Protein AF-A0A0M9EAJ2-F1 (afdb_monomer_lite)

Foldseek 3Di:
DDQLDDAPVHDPVPDDDCPVVLVVVVVLVVVVVVVNHDDDDDDDDPPPCPSRSLSVNQRVCLVVLDPDQDADDDDDPDDDDPVVVVLQRVQSRLLSVLCSVQVPSVSNPDRDLVSSLVSCVVSVVVVCNVVD

Sequence (132 aa):
MQNFLKEKIGNPALFTGRKKELNNLLHWVDGIKTETSKSKAIISRRKTGKSAVMQRLFNILFAQNGQVIPFYFEIRETSQWIADFAKKFFITFIRQYLAFKSRNVSYFKFENYHQLIQAAKKENFEYLIDHI

Radius of gyration: 16.08 Å; chains: 1; bounding box: 35×36×43 Å

pLDDT: mean 93.01, std 4.8, range [64.31, 97.5]

Structure (mmCIF, N/CA/C/O backbone):
data_AF-A0A0M9EAJ2-F1
#
_entry.id   AF-A0A0M9EAJ2-F1
#
loop_
_atom_site.group_PDB
_atom_site.id
_atom_site.type_symbol
_atom_site.label_atom_id
_atom_site.label_alt_id
_atom_site.label_comp_id
_atom_site.label_asym_id
_atom_site.label_entity_id
_atom_site.label_seq_id
_atom_site.pdbx_PDB_ins_code
_atom_site.Cartn_x
_atom_site.Cartn_y
_atom_site.Cartn_z
_atom_site.occupancy
_atom_site.B_iso_or_equiv
_atom_site.auth_seq_id
_atom_site.auth_comp_id
_atom_site.auth_asym_id
_atom_site.auth_atom_id
_atom_site.pdbx_PDB_model_num
ATOM 1 N N . MET A 1 1 ? 2.212 -9.981 14.211 1.00 64.31 1 MET A N 1
ATOM 2 C CA . MET A 1 1 ? 1.741 -9.522 12.884 1.00 64.31 1 MET A CA 1
ATOM 3 C C . MET A 1 1 ? 2.919 -8.873 12.184 1.00 64.31 1 MET A C 1
ATOM 5 O O . MET A 1 1 ? 3.584 -8.060 12.815 1.00 64.31 1 MET A O 1
ATOM 9 N N . GLN A 1 2 ? 3.224 -9.278 10.952 1.00 73.19 2 GLN A N 1
ATOM 10 C CA . GLN A 1 2 ? 4.318 -8.688 10.180 1.00 73.19 2 GLN A CA 1
ATOM 11 C C . GLN A 1 2 ? 3.868 -7.336 9.615 1.00 73.19 2 GLN A C 1
ATOM 13 O O . GLN A 1 2 ? 2.781 -7.238 9.050 1.00 73.19 2 GLN A O 1
ATOM 18 N N . ASN A 1 3 ? 4.683 -6.296 9.800 1.00 79.44 3 ASN A N 1
ATOM 19 C CA . ASN A 1 3 ? 4.379 -4.956 9.303 1.00 79.44 3 ASN A CA 1
ATOM 20 C C . ASN A 1 3 ? 5.111 -4.743 7.980 1.00 79.44 3 ASN A C 1
ATOM 22 O O . ASN A 1 3 ? 6.336 -4.636 7.963 1.00 79.44 3 ASN A O 1
ATOM 26 N N . PHE A 1 4 ? 4.357 -4.689 6.887 1.00 88.06 4 PHE A N 1
ATOM 27 C CA . PHE A 1 4 ? 4.882 -4.439 5.545 1.00 88.06 4 PHE A CA 1
ATOM 28 C C . PHE A 1 4 ? 5.010 -2.934 5.301 1.00 88.06 4 PHE A C 1
ATOM 30 O O . PHE A 1 4 ? 6.022 -2.452 4.797 1.00 88.06 4 PHE A O 1
ATOM 37 N N . LEU A 1 5 ? 4.005 -2.182 5.746 1.00 88.94 5 LEU A N 1
ATOM 38 C CA . LEU A 1 5 ? 3.989 -0.730 5.784 1.00 88.94 5 LEU A CA 1
ATOM 39 C C . LEU A 1 5 ? 4.069 -0.252 7.240 1.00 88.94 5 LEU A C 1
ATOM 41 O O . LEU A 1 5 ? 3.373 -0.760 8.124 1.00 88.94 5 LEU A O 1
ATOM 45 N N . LYS A 1 6 ? 4.925 0.744 7.498 1.00 89.38 6 LYS A N 1
ATOM 46 C CA . LYS A 1 6 ? 5.104 1.325 8.836 1.00 89.38 6 LYS A CA 1
ATOM 47 C C . LYS A 1 6 ? 3.842 2.078 9.268 1.00 89.38 6 LYS A C 1
ATOM 49 O O . LYS A 1 6 ? 3.483 3.093 8.673 1.00 89.38 6 LYS A O 1
ATOM 54 N N . GLU A 1 7 ? 3.192 1.597 10.325 1.00 88.75 7 GLU A N 1
ATOM 55 C CA . GLU A 1 7 ? 1.991 2.224 10.881 1.00 88.75 7 GLU A CA 1
ATOM 56 C C . GLU A 1 7 ? 2.333 3.533 11.619 1.00 88.75 7 GLU A C 1
ATOM 58 O O . GLU A 1 7 ? 3.310 3.619 12.366 1.00 88.75 7 GLU A O 1
ATOM 63 N N . LYS A 1 8 ? 1.506 4.573 11.445 1.00 86.88 8 LYS A N 1
ATOM 64 C CA . LYS A 1 8 ? 1.702 5.901 12.063 1.00 86.88 8 LYS A CA 1
ATOM 65 C C . LYS A 1 8 ? 1.457 5.930 13.575 1.00 86.88 8 LYS A C 1
ATOM 67 O O . LYS A 1 8 ? 1.777 6.927 14.210 1.00 86.88 8 LYS A O 1
ATOM 72 N N . ILE A 1 9 ? 0.897 4.867 14.152 1.00 84.25 9 ILE A N 1
ATOM 73 C CA . ILE A 1 9 ? 0.642 4.760 15.601 1.00 84.25 9 ILE A CA 1
ATOM 74 C C . ILE A 1 9 ? 1.895 4.439 16.423 1.00 84.25 9 ILE A C 1
ATOM 76 O O . ILE A 1 9 ? 1.815 4.359 17.644 1.00 84.25 9 ILE A O 1
ATOM 80 N N . GLY A 1 10 ? 3.048 4.245 15.779 1.00 83.56 10 GLY A N 1
ATOM 81 C CA . GLY A 1 10 ? 4.257 3.801 16.463 1.00 83.56 10 GLY A CA 1
ATOM 82 C C . GLY A 1 10 ? 4.210 2.294 16.679 1.00 83.56 10 GLY A C 1
ATOM 83 O O . GLY A 1 10 ? 4.221 1.552 15.701 1.00 83.56 10 GLY A O 1
ATOM 84 N N . ASN A 1 11 ? 4.173 1.840 17.936 1.00 85.88 11 ASN A N 1
ATOM 85 C CA . ASN A 1 11 ? 4.137 0.413 18.261 1.00 85.88 11 ASN A CA 1
ATOM 86 C C . ASN A 1 11 ? 2.768 -0.203 17.890 1.00 85.88 11 ASN A C 1
ATOM 88 O O . ASN A 1 11 ? 1.771 0.117 18.541 1.00 85.88 11 ASN A O 1
ATOM 92 N N . PRO A 1 12 ? 2.694 -1.134 16.918 1.00 83.94 12 PRO A N 1
ATOM 93 C CA . PRO A 1 12 ? 1.425 -1.722 16.480 1.00 83.94 12 PRO A CA 1
ATOM 94 C C . PRO A 1 12 ? 0.712 -2.568 17.540 1.00 83.94 12 PRO A C 1
ATOM 96 O O . PRO A 1 12 ? -0.472 -2.866 17.382 1.00 83.94 12 PRO A O 1
ATOM 99 N N . ALA A 1 13 ? 1.399 -2.958 18.621 1.00 85.19 13 ALA A N 1
ATOM 100 C CA . ALA A 1 13 ? 0.778 -3.613 19.773 1.00 85.19 13 ALA A CA 1
ATOM 101 C C . ALA A 1 13 ? -0.176 -2.678 20.541 1.00 85.19 13 ALA A C 1
ATOM 103 O O . ALA A 1 13 ? -1.075 -3.150 21.230 1.00 85.19 13 ALA A O 1
ATOM 104 N N . LEU A 1 14 ? -0.020 -1.359 20.385 1.00 85.25 14 LEU A N 1
ATOM 105 C CA . LEU A 1 14 ? -0.851 -0.343 21.035 1.00 85.25 14 LEU A CA 1
ATOM 106 C C . LEU A 1 14 ? -2.130 -0.015 20.246 1.00 85.25 14 LEU A C 1
ATOM 108 O O . LEU A 1 14 ? -2.885 0.874 20.637 1.00 85.25 14 LEU A O 1
ATOM 112 N N . PHE A 1 15 ? -2.400 -0.712 19.137 1.00 85.00 15 PHE A N 1
ATOM 113 C CA . PHE A 1 15 ? -3.638 -0.529 18.384 1.00 85.00 15 PHE A CA 1
ATOM 114 C C . PHE A 1 15 ? -4.835 -1.106 19.156 1.00 85.00 15 PHE A C 1
ATOM 116 O O . PHE A 1 15 ? -5.094 -2.312 19.141 1.00 85.00 15 PHE A O 1
ATOM 123 N N . THR A 1 16 ? -5.592 -0.237 19.823 1.00 84.44 16 THR A N 1
ATOM 124 C CA . THR A 1 16 ? -6.758 -0.601 20.641 1.00 84.44 16 THR A CA 1
ATOM 125 C C . THR A 1 16 ? -8.009 0.181 20.219 1.00 84.44 16 THR A C 1
ATOM 127 O O . THR A 1 16 ? -7.959 1.062 19.362 1.00 84.44 16 THR A O 1
ATOM 130 N N . GLY A 1 17 ? -9.181 -0.192 20.750 1.00 85.19 17 GLY A N 1
ATOM 131 C CA . GLY A 1 17 ? -10.427 0.578 20.595 1.00 85.19 17 GLY A CA 1
ATOM 132 C C . GLY A 1 17 ? -11.077 0.601 19.201 1.00 85.19 17 GLY A C 1
ATOM 133 O O . GLY A 1 17 ? -12.135 1.197 19.056 1.00 85.19 17 GLY A O 1
ATOM 134 N N . ARG A 1 18 ? -10.485 -0.043 18.183 1.00 89.25 18 ARG A N 1
ATOM 135 C CA . ARG A 1 18 ? -10.971 -0.037 16.781 1.00 89.25 18 ARG A CA 1
ATOM 136 C C . ARG A 1 18 ? -11.207 -1.426 16.178 1.00 89.25 18 ARG A C 1
ATOM 138 O O . ARG A 1 18 ? -11.231 -1.595 14.959 1.00 89.25 18 ARG A O 1
ATOM 145 N N . LYS A 1 19 ? -11.334 -2.450 17.029 1.00 88.75 19 LYS A N 1
ATOM 146 C CA . LYS A 1 19 ? -11.506 -3.847 16.587 1.00 88.75 19 LYS A CA 1
ATOM 147 C C . LYS A 1 19 ? -12.792 -4.028 15.775 1.00 88.75 19 LYS A C 1
ATOM 149 O O . LYS A 1 19 ? -12.766 -4.694 14.748 1.00 88.75 19 LYS A O 1
ATOM 154 N N . LYS A 1 20 ? -13.893 -3.399 16.200 1.00 92.19 20 LYS A N 1
ATOM 155 C CA . LYS A 1 20 ? -15.190 -3.485 15.513 1.00 92.19 20 LYS A CA 1
ATOM 156 C C . LYS A 1 20 ? -15.121 -2.878 14.111 1.00 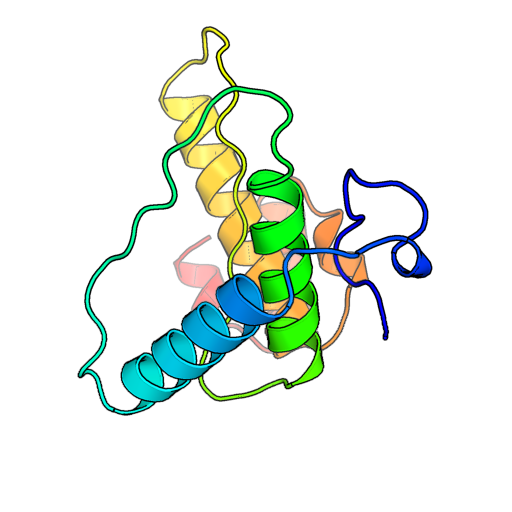92.19 20 LYS A C 1
ATOM 158 O O . LYS A 1 20 ? -15.557 -3.503 13.152 1.00 92.19 20 LYS A O 1
ATOM 163 N N . GLU A 1 21 ? -14.534 -1.692 13.969 1.00 93.12 21 GLU A N 1
ATOM 164 C CA . GLU A 1 21 ? -14.375 -1.037 12.670 1.00 93.12 21 GLU A CA 1
ATOM 165 C C . GLU A 1 21 ? -13.456 -1.827 11.741 1.00 93.12 21 GLU A C 1
ATOM 167 O O . GLU A 1 21 ? -13.774 -1.970 10.562 1.00 93.12 21 GLU A O 1
ATOM 172 N N . LEU A 1 22 ? -12.355 -2.373 12.265 1.00 93.88 22 LEU A N 1
ATOM 173 C CA . LEU A 1 22 ? -11.457 -3.219 11.486 1.00 93.88 22 LEU A CA 1
ATOM 174 C C . LEU A 1 22 ? -12.160 -4.501 11.015 1.00 93.88 22 LEU A C 1
ATOM 176 O O . LEU A 1 22 ? -12.065 -4.835 9.839 1.00 93.88 22 LEU A O 1
ATOM 180 N N . ASN A 1 23 ? -12.931 -5.165 11.880 1.00 94.69 23 ASN A N 1
ATOM 181 C CA . ASN A 1 23 ? -13.722 -6.341 11.501 1.00 94.69 23 ASN A CA 1
ATOM 182 C C . ASN A 1 23 ? -14.761 -6.004 10.419 1.00 94.69 23 ASN A C 1
ATOM 184 O O . ASN A 1 23 ? -14.895 -6.737 9.444 1.00 94.69 23 ASN A O 1
ATOM 188 N N . ASN A 1 24 ? -15.430 -4.852 10.525 1.00 95.38 24 ASN A N 1
ATOM 189 C CA . ASN A 1 24 ? -16.360 -4.379 9.495 1.00 95.38 24 ASN A CA 1
ATOM 190 C C . ASN A 1 24 ? -15.667 -4.072 8.156 1.00 95.38 24 ASN A C 1
ATOM 192 O O . ASN A 1 24 ? -16.316 -4.086 7.109 1.00 95.38 24 ASN A O 1
ATOM 196 N N . LEU A 1 25 ? -14.381 -3.709 8.169 1.00 96.31 25 LEU A N 1
ATOM 197 C CA . LEU A 1 25 ? -13.586 -3.543 6.951 1.00 96.31 25 LEU A CA 1
ATOM 198 C C . LEU A 1 25 ? -13.153 -4.891 6.379 1.00 96.31 25 LEU A C 1
ATOM 200 O O . LEU A 1 25 ? -13.196 -5.050 5.169 1.00 96.31 25 LEU A O 1
ATOM 204 N N . LEU A 1 26 ? -12.798 -5.864 7.217 1.00 95.81 26 LEU A N 1
ATOM 205 C CA . LEU A 1 26 ? -12.467 -7.216 6.761 1.00 95.81 26 LEU A CA 1
ATOM 206 C C . LEU A 1 26 ? -13.677 -7.905 6.118 1.00 95.81 26 LEU A C 1
ATOM 208 O O . LEU A 1 26 ? -13.556 -8.410 5.011 1.00 95.81 26 LEU A O 1
ATOM 212 N N . HIS A 1 27 ? -14.863 -7.794 6.721 1.00 95.88 27 HIS A N 1
ATOM 213 C CA . HIS A 1 27 ? -16.102 -8.270 6.097 1.00 95.88 27 HIS A CA 1
ATOM 214 C C . HIS A 1 27 ? -16.383 -7.563 4.760 1.00 95.88 27 HIS A C 1
ATOM 216 O O . HIS A 1 27 ? -16.841 -8.169 3.796 1.00 95.88 27 HIS A O 1
ATOM 222 N N . TRP A 1 28 ? -16.109 -6.257 4.676 1.00 96.75 28 TRP A N 1
ATOM 223 C CA . TRP A 1 28 ? -16.199 -5.533 3.406 1.00 96.75 28 TRP A CA 1
ATOM 224 C C . TRP A 1 28 ? -15.201 -6.074 2.373 1.00 96.75 28 TRP A C 1
ATOM 226 O O . TRP A 1 28 ? -15.568 -6.230 1.214 1.00 96.75 28 TRP A O 1
ATOM 236 N N . VAL A 1 29 ? -13.980 -6.431 2.768 1.00 96.56 29 VAL A N 1
ATOM 237 C CA . VAL A 1 29 ? -13.013 -7.072 1.866 1.00 96.56 29 VAL A CA 1
ATOM 238 C C . VAL A 1 29 ? -13.509 -8.430 1.368 1.00 96.56 29 VAL A C 1
ATOM 240 O O . VAL A 1 29 ? -13.299 -8.753 0.202 1.00 96.56 29 VAL A O 1
ATOM 243 N N . ASP A 1 30 ? -14.198 -9.212 2.197 1.00 95.38 30 ASP A N 1
ATOM 244 C CA . ASP A 1 30 ? -14.753 -10.497 1.759 1.00 95.38 30 ASP A CA 1
ATOM 245 C C . ASP A 1 30 ? -15.786 -10.327 0.640 1.00 95.38 30 ASP A C 1
ATOM 247 O O . ASP A 1 30 ? -15.744 -11.067 -0.340 1.00 95.38 30 ASP A O 1
ATOM 251 N N . GLY A 1 31 ? -16.620 -9.286 0.706 1.00 96.31 31 GLY A N 1
ATOM 252 C CA . GLY A 1 31 ? -17.541 -8.945 -0.382 1.00 96.31 31 GLY A CA 1
ATOM 253 C C . GLY A 1 31 ? -16.862 -8.417 -1.656 1.00 96.31 31 GLY A C 1
ATOM 254 O O . GLY A 1 31 ? -17.482 -8.430 -2.715 1.00 96.31 31 GLY A O 1
ATOM 255 N N . ILE A 1 32 ? -15.595 -7.972 -1.605 1.00 95.75 32 ILE A N 1
ATOM 256 C CA . ILE A 1 32 ? -14.846 -7.582 -2.821 1.00 95.75 32 ILE A CA 1
ATOM 257 C C . ILE A 1 32 ? -14.570 -8.817 -3.679 1.00 95.75 32 ILE A C 1
ATOM 259 O O . ILE A 1 32 ? -14.665 -8.745 -4.898 1.00 95.75 32 ILE A O 1
ATOM 263 N N . LYS A 1 33 ? -14.278 -9.960 -3.048 1.00 92.81 33 LYS A N 1
ATOM 264 C CA . LYS A 1 33 ? -13.987 -11.227 -3.742 1.00 92.81 33 LYS A CA 1
ATOM 265 C C . LYS A 1 33 ? -15.178 -11.726 -4.564 1.00 92.81 33 LYS A C 1
ATOM 267 O O . LYS A 1 33 ? -14.986 -12.412 -5.557 1.00 92.81 33 LYS A O 1
ATOM 272 N N . THR A 1 34 ? -16.392 -11.394 -4.130 1.00 95.38 34 THR A N 1
ATOM 273 C CA . THR A 1 34 ? -17.652 -11.752 -4.794 1.00 95.38 34 THR A CA 1
ATOM 274 C C . THR A 1 34 ? -18.270 -10.585 -5.561 1.00 95.38 34 THR A C 1
ATOM 276 O O . THR A 1 34 ? -19.430 -10.670 -5.946 1.00 95.38 34 THR A O 1
ATOM 279 N N . GLU A 1 35 ? -17.533 -9.483 -5.740 1.00 94.69 35 GLU A N 1
ATOM 280 C CA . GLU A 1 35 ? -17.987 -8.288 -6.472 1.00 94.69 35 GLU A CA 1
ATOM 281 C C . GLU A 1 35 ? -19.263 -7.634 -5.895 1.00 94.69 35 GLU A C 1
ATOM 283 O O . GLU A 1 35 ? -19.944 -6.850 -6.550 1.00 94.69 35 GLU A O 1
ATOM 288 N N . THR A 1 36 ? -19.583 -7.909 -4.626 1.00 96.38 36 THR A N 1
ATOM 289 C CA . THR A 1 36 ? -20.774 -7.374 -3.936 1.00 96.38 36 THR A CA 1
ATOM 290 C C . THR A 1 36 ? -20.482 -6.100 -3.144 1.00 96.38 36 THR A C 1
ATOM 292 O O . THR A 1 36 ? -21.382 -5.304 -2.853 1.00 96.38 36 THR A O 1
ATOM 295 N N . SER A 1 37 ? -19.218 -5.880 -2.784 1.00 96.00 37 SER A N 1
ATOM 296 C CA . SER A 1 37 ? -18.797 -4.722 -2.000 1.00 96.00 37 SER A CA 1
ATOM 297 C C . SER A 1 37 ? -18.738 -3.437 -2.819 1.00 96.00 37 SER A C 1
ATOM 299 O O . SER A 1 37 ? -18.101 -3.363 -3.863 1.00 96.00 37 SER A O 1
ATOM 301 N N . LYS A 1 38 ? -19.331 -2.372 -2.272 1.00 94.75 38 LYS A N 1
ATOM 302 C CA . LYS A 1 38 ? -19.297 -1.015 -2.841 1.00 94.75 38 LYS A CA 1
ATOM 303 C C . LYS A 1 38 ? -18.168 -0.173 -2.247 1.00 94.75 38 LYS A C 1
ATOM 305 O O . LYS A 1 38 ? -17.596 -0.518 -1.211 1.00 94.75 38 LYS A O 1
ATOM 310 N N . SER A 1 39 ? -17.879 0.968 -2.871 1.00 94.44 39 SER A N 1
ATOM 311 C CA . SER A 1 39 ? -16.940 1.966 -2.350 1.00 94.44 39 SER A CA 1
ATOM 312 C C . SER A 1 39 ? -17.320 2.414 -0.935 1.00 94.44 39 SER A C 1
ATOM 314 O O . SER A 1 39 ? -18.494 2.617 -0.625 1.00 94.44 39 SER A O 1
ATOM 316 N N . LYS A 1 40 ? -16.317 2.587 -0.068 1.00 94.75 40 LYS A N 1
ATOM 317 C CA . LYS A 1 40 ? -16.504 2.938 1.345 1.00 94.75 40 LYS A CA 1
ATOM 318 C C . LYS A 1 40 ? -15.594 4.097 1.736 1.00 94.75 40 LYS A C 1
ATOM 320 O O . LYS A 1 40 ? -14.423 4.118 1.368 1.00 94.75 40 LYS A O 1
ATOM 325 N N . ALA A 1 41 ? -16.123 5.030 2.523 1.00 94.00 41 ALA A N 1
ATOM 326 C CA . ALA A 1 41 ? -15.376 6.160 3.065 1.00 94.00 41 ALA A CA 1
ATOM 327 C C . ALA A 1 41 ? -15.393 6.138 4.600 1.00 94.00 41 ALA A C 1
ATOM 329 O O . ALA A 1 41 ? -16.401 5.793 5.216 1.00 94.00 41 ALA A O 1
ATOM 330 N N . ILE A 1 42 ? -14.277 6.525 5.227 1.00 92.50 42 ILE A N 1
ATOM 331 C CA . ILE A 1 42 ? -14.173 6.711 6.681 1.00 92.50 42 ILE A CA 1
ATOM 332 C C . ILE A 1 42 ? -13.929 8.191 6.960 1.00 92.50 42 ILE A C 1
ATOM 334 O O . ILE A 1 42 ? -12.823 8.699 6.771 1.00 92.50 42 ILE A O 1
ATOM 338 N N . ILE A 1 43 ? -14.954 8.873 7.465 1.00 92.62 43 ILE A N 1
ATOM 339 C CA . ILE A 1 43 ? -14.917 10.309 7.752 1.00 92.62 43 ILE A CA 1
ATOM 340 C C . ILE A 1 43 ? -14.934 10.509 9.269 1.00 92.62 43 ILE A C 1
ATOM 342 O O . ILE A 1 43 ? -15.704 9.882 9.989 1.00 92.62 43 ILE A O 1
ATOM 346 N N . SER A 1 44 ? -14.031 11.340 9.790 1.00 90.50 44 SER A N 1
ATOM 347 C CA . SER A 1 44 ? -14.011 11.737 11.209 1.00 90.50 44 SER A CA 1
ATOM 348 C C . SER A 1 44 ? -13.077 12.934 11.427 1.00 90.50 44 SER A C 1
ATOM 350 O O . SER A 1 44 ? -12.338 13.319 10.519 1.00 90.50 44 SER A O 1
ATOM 352 N N . ARG A 1 45 ? -13.018 13.483 12.647 1.00 91.94 45 ARG A N 1
ATOM 353 C CA . ARG A 1 45 ? -12.089 14.576 13.013 1.00 91.94 45 ARG A CA 1
ATOM 354 C C . ARG A 1 45 ? -10.615 14.175 12.904 1.00 91.94 45 ARG A C 1
ATOM 356 O O . ARG A 1 45 ? -10.289 12.994 12.969 1.00 91.94 45 ARG A O 1
ATOM 363 N N . ARG A 1 46 ? -9.698 15.129 12.722 1.00 86.94 46 ARG A N 1
ATOM 364 C CA . ARG A 1 46 ? -8.250 14.839 12.674 1.00 86.94 46 ARG A CA 1
ATOM 365 C C . ARG A 1 46 ? -7.787 14.084 13.931 1.00 86.94 46 ARG A C 1
ATOM 367 O O . ARG A 1 46 ? -8.389 14.208 14.990 1.00 86.94 46 ARG A O 1
ATOM 374 N N . LYS A 1 47 ? -6.712 13.299 13.790 1.00 86.25 47 LYS A N 1
ATOM 375 C CA . LYS A 1 47 ? -6.062 12.539 14.880 1.00 86.25 47 LYS A CA 1
ATOM 376 C C . LYS A 1 47 ? -6.926 11.454 15.558 1.00 86.25 47 LYS A C 1
ATOM 378 O O . LYS A 1 47 ? -6.578 10.974 16.623 1.00 86.25 47 LYS A O 1
ATOM 383 N N . THR A 1 48 ? -7.990 10.976 14.908 1.00 88.31 48 THR A N 1
ATOM 384 C CA . THR A 1 48 ? -8.839 9.864 15.402 1.00 88.31 48 THR A CA 1
ATOM 385 C C . THR A 1 48 ? -8.359 8.457 15.004 1.00 88.31 48 THR A C 1
ATOM 387 O O . THR A 1 48 ? -9.085 7.479 15.190 1.00 88.31 48 THR A O 1
ATOM 390 N N . GLY A 1 49 ? -7.175 8.337 14.394 1.00 88.00 49 GLY A N 1
ATOM 391 C CA . GLY A 1 49 ? -6.578 7.044 14.030 1.00 88.00 49 GLY A CA 1
ATOM 392 C C . GLY A 1 49 ? -7.087 6.401 12.733 1.00 88.00 49 GLY A C 1
ATOM 393 O O . GLY A 1 49 ? -6.689 5.285 12.425 1.00 88.00 49 GLY A O 1
ATOM 394 N N . LYS A 1 50 ? -7.911 7.077 11.923 1.00 92.00 50 LYS A N 1
ATOM 395 C CA . LYS A 1 50 ? -8.408 6.521 10.642 1.00 92.00 50 LYS A CA 1
ATOM 396 C C . LYS A 1 50 ? -7.299 6.114 9.662 1.00 92.00 50 LYS A C 1
ATOM 398 O O . LYS A 1 50 ? -7.379 5.036 9.087 1.00 92.00 50 LYS A O 1
ATOM 403 N N . SER A 1 51 ? -6.231 6.904 9.526 1.00 92.19 51 SER A N 1
ATOM 404 C CA . SER A 1 51 ? -5.078 6.501 8.704 1.00 92.19 51 SER A CA 1
ATOM 405 C C . SER A 1 51 ? -4.416 5.232 9.244 1.00 92.19 51 SER A C 1
ATOM 407 O O . SER A 1 51 ? -4.054 4.361 8.466 1.00 92.19 51 SER A O 1
ATOM 409 N N . ALA A 1 52 ? -4.321 5.087 10.568 1.00 91.81 52 ALA A N 1
ATOM 410 C CA . ALA A 1 52 ? -3.748 3.898 11.190 1.00 91.81 52 ALA A CA 1
ATOM 411 C C . ALA A 1 52 ? -4.599 2.646 10.948 1.00 91.81 52 ALA A C 1
ATOM 413 O O . ALA A 1 52 ? -4.053 1.594 10.646 1.00 91.81 52 ALA A O 1
ATOM 414 N N . VAL A 1 53 ? -5.931 2.772 11.004 1.00 93.88 53 VAL A N 1
ATOM 415 C CA . VAL A 1 53 ? -6.859 1.682 10.653 1.00 93.88 53 VAL A CA 1
ATOM 416 C C . VAL A 1 53 ? -6.629 1.221 9.208 1.00 93.88 53 VAL A C 1
ATOM 418 O O . VAL A 1 53 ? -6.546 0.022 8.962 1.00 93.88 53 VAL A O 1
ATOM 421 N N . MET A 1 54 ? -6.467 2.150 8.258 1.00 94.44 54 MET A N 1
ATOM 422 C CA . MET A 1 54 ? -6.212 1.808 6.850 1.00 94.44 54 MET A CA 1
ATOM 423 C C . MET A 1 54 ? -4.840 1.158 6.636 1.00 94.44 54 MET A C 1
ATOM 425 O O . MET A 1 54 ? -4.727 0.199 5.879 1.00 94.44 54 MET A O 1
ATOM 429 N N . GLN A 1 55 ? -3.804 1.635 7.330 1.00 94.38 55 GLN A N 1
ATOM 430 C CA . GLN A 1 55 ? -2.467 1.028 7.293 1.00 94.38 55 GLN A CA 1
ATOM 431 C C . GLN A 1 55 ? -2.471 -0.382 7.898 1.00 94.38 55 GLN A C 1
ATOM 433 O O . GLN A 1 55 ? -1.858 -1.297 7.351 1.00 94.38 55 GLN A O 1
ATOM 438 N N . ARG A 1 56 ? -3.221 -0.577 8.987 1.00 94.06 56 ARG A N 1
ATOM 439 C CA . ARG A 1 56 ? -3.422 -1.885 9.612 1.00 94.06 56 ARG A CA 1
ATOM 440 C C . ARG A 1 56 ? -4.146 -2.846 8.676 1.00 94.06 56 ARG A C 1
ATOM 442 O O . ARG A 1 56 ? -3.724 -3.990 8.540 1.00 94.06 56 ARG A O 1
ATOM 449 N N . LEU A 1 57 ? -5.209 -2.380 8.019 1.00 95.38 57 LEU A N 1
ATOM 450 C CA . LEU A 1 57 ? -5.928 -3.160 7.014 1.00 95.38 57 LEU A CA 1
ATOM 451 C C . LEU A 1 57 ? -4.986 -3.573 5.877 1.00 95.38 57 LEU A C 1
ATOM 453 O O . LEU A 1 57 ? -4.924 -4.754 5.557 1.00 95.38 57 LEU A O 1
ATOM 457 N N . PHE A 1 58 ? -4.191 -2.640 5.341 1.00 96.12 58 PHE A N 1
ATOM 458 C CA . PHE A 1 58 ? -3.171 -2.943 4.332 1.00 96.12 58 PHE A CA 1
ATOM 459 C C . PHE A 1 58 ? -2.223 -4.056 4.799 1.00 96.12 58 PHE A C 1
ATOM 461 O O . PHE A 1 58 ? -2.050 -5.039 4.086 1.00 96.12 58 PHE A O 1
ATOM 468 N N . ASN A 1 59 ? -1.659 -3.946 6.008 1.00 95.12 59 ASN A N 1
ATOM 469 C CA . ASN A 1 59 ? -0.737 -4.947 6.554 1.00 95.12 59 ASN A CA 1
ATOM 470 C C . ASN A 1 59 ? -1.386 -6.331 6.691 1.00 95.12 59 ASN A C 1
ATOM 472 O O . ASN A 1 59 ? -0.755 -7.334 6.361 1.00 95.12 59 ASN A O 1
ATOM 476 N N . ILE A 1 60 ? -2.645 -6.393 7.138 1.00 95.19 60 ILE A N 1
ATOM 477 C CA . ILE A 1 60 ? -3.394 -7.651 7.248 1.00 95.19 60 ILE A CA 1
ATOM 478 C C . ILE A 1 60 ? -3.596 -8.279 5.870 1.00 95.19 60 ILE A C 1
ATOM 480 O O . ILE A 1 60 ? -3.265 -9.447 5.686 1.00 95.19 60 ILE A O 1
ATOM 484 N N . LEU A 1 61 ? -4.090 -7.513 4.896 1.00 96.06 61 LEU A N 1
ATOM 485 C CA . LEU A 1 61 ? -4.356 -8.023 3.549 1.00 96.06 61 LEU A CA 1
ATOM 486 C C . LEU A 1 61 ? -3.072 -8.447 2.833 1.00 96.06 61 LEU A C 1
ATOM 488 O O . LEU A 1 61 ? -3.027 -9.490 2.181 1.00 96.06 61 LEU A O 1
ATOM 492 N N . PHE A 1 62 ? -1.997 -7.678 3.012 1.00 96.38 62 PHE A N 1
ATOM 493 C CA . PHE A 1 62 ? -0.697 -7.998 2.438 1.00 96.38 62 PHE A CA 1
ATOM 494 C C . PHE A 1 62 ? -0.146 -9.302 3.032 1.00 96.38 62 PHE A C 1
ATOM 496 O O . PHE A 1 62 ? 0.391 -10.141 2.303 1.00 96.38 62 PHE A O 1
ATOM 503 N N . ALA A 1 63 ? -0.319 -9.511 4.342 1.00 95.44 63 ALA A N 1
ATOM 504 C CA . ALA A 1 63 ? 0.051 -10.753 5.016 1.00 95.44 63 ALA A CA 1
ATOM 505 C C . ALA A 1 63 ? -0.782 -11.949 4.532 1.00 95.44 63 ALA A C 1
ATOM 507 O O . ALA A 1 63 ? -0.220 -13.011 4.287 1.00 95.44 63 ALA A O 1
ATOM 508 N N . GLN A 1 64 ? -2.098 -11.766 4.380 1.00 94.50 64 GLN A N 1
ATOM 509 C CA . GLN A 1 64 ? -3.035 -12.818 3.974 1.00 94.50 64 GLN A CA 1
ATOM 510 C C . GLN A 1 64 ? -2.783 -13.340 2.558 1.00 94.50 64 GLN A C 1
ATOM 512 O O . GLN A 1 64 ? -3.135 -14.481 2.281 1.00 94.50 64 GLN A O 1
ATOM 517 N N . ASN A 1 65 ? -2.190 -12.525 1.675 1.00 93.38 65 A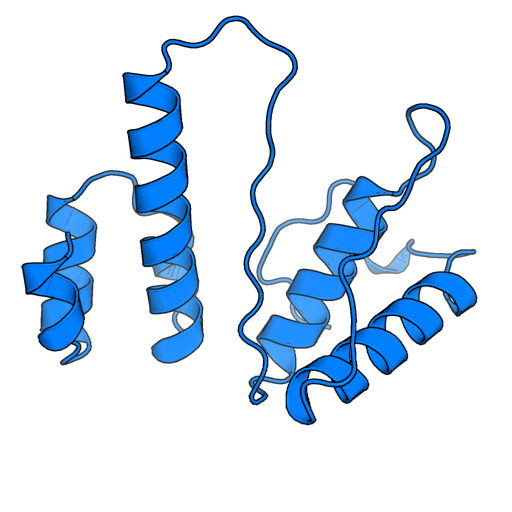SN A N 1
ATOM 518 C CA . ASN A 1 65 ? -1.875 -12.911 0.295 1.00 93.38 65 ASN A CA 1
ATOM 519 C C . ASN A 1 65 ? -3.088 -13.499 -0.460 1.00 93.38 65 ASN A C 1
ATOM 521 O O . ASN A 1 65 ? -2.976 -14.491 -1.177 1.00 93.38 65 ASN A O 1
ATOM 525 N N . GLY A 1 66 ? -4.269 -12.920 -0.232 1.00 92.75 66 GLY A N 1
ATOM 526 C CA . GLY A 1 66 ? -5.517 -13.387 -0.830 1.00 92.75 66 GLY A CA 1
ATOM 527 C C . GLY A 1 66 ? -5.755 -12.843 -2.240 1.00 92.75 66 GLY A C 1
ATOM 528 O O . GLY A 1 66 ? -4.892 -12.221 -2.855 1.00 92.75 66 GLY A O 1
ATOM 529 N N . GLN A 1 67 ? -6.983 -13.028 -2.727 1.00 93.62 67 GLN A N 1
ATOM 530 C CA . GLN A 1 67 ? -7.433 -12.509 -4.027 1.00 93.62 67 GLN A CA 1
ATOM 531 C C . GLN A 1 67 ? -7.467 -10.972 -4.086 1.00 93.62 67 GLN A C 1
ATOM 533 O O . GLN A 1 67 ? -7.322 -10.388 -5.156 1.00 93.62 67 GLN A O 1
ATOM 538 N N . VAL A 1 68 ? -7.638 -10.309 -2.939 1.00 95.25 68 VAL A N 1
ATOM 539 C CA . VAL A 1 68 ? -7.687 -8.845 -2.859 1.00 95.25 68 VAL A CA 1
ATOM 540 C C . VAL A 1 68 ? -6.278 -8.296 -2.668 1.00 95.25 68 VAL A C 1
ATOM 542 O O . VAL A 1 68 ? -5.651 -8.517 -1.631 1.00 95.25 68 VAL A O 1
ATOM 545 N N . ILE A 1 69 ? -5.802 -7.548 -3.663 1.00 95.56 69 ILE A N 1
ATOM 546 C CA . ILE A 1 69 ? -4.490 -6.899 -3.643 1.00 95.56 69 ILE A CA 1
ATOM 547 C C . ILE A 1 69 ? -4.620 -5.546 -2.931 1.00 95.56 69 ILE A C 1
ATOM 549 O O . ILE A 1 69 ? -5.340 -4.670 -3.418 1.00 95.56 69 ILE A O 1
ATOM 553 N N . PRO A 1 70 ? -3.947 -5.332 -1.788 1.00 96.38 70 PRO A N 1
ATOM 554 C CA . PRO A 1 70 ? -4.023 -4.061 -1.092 1.00 96.38 70 PRO A CA 1
ATOM 555 C C . PRO A 1 70 ? -3.151 -3.003 -1.779 1.00 96.38 70 PRO A C 1
ATOM 557 O O . PRO A 1 70 ? -1.993 -3.247 -2.113 1.00 96.38 70 PRO A O 1
ATOM 560 N N . PHE A 1 71 ? -3.692 -1.794 -1.908 1.00 96.81 71 PHE A N 1
ATOM 561 C CA . PHE A 1 71 ? -2.974 -0.612 -2.374 1.00 96.81 71 PHE A CA 1
ATOM 562 C C . PHE A 1 71 ? -3.205 0.542 -1.397 1.00 96.81 71 PHE A C 1
ATOM 564 O O . PHE A 1 71 ? -4.344 0.865 -1.058 1.00 96.81 71 PHE A O 1
ATOM 571 N N . TYR A 1 72 ? -2.121 1.153 -0.919 1.00 96.88 72 TYR A N 1
ATOM 572 C CA . TYR A 1 72 ? -2.170 2.286 0.001 1.00 96.88 72 TYR A CA 1
ATOM 573 C C . TYR A 1 72 ? -1.458 3.497 -0.597 1.00 96.88 72 TYR A C 1
ATOM 575 O O . TYR A 1 72 ? -0.252 3.468 -0.846 1.00 96.88 72 TYR A O 1
ATOM 583 N N . PHE A 1 73 ? -2.184 4.601 -0.747 1.00 96.19 73 PHE A N 1
ATOM 584 C CA . PHE A 1 73 ? -1.633 5.871 -1.201 1.00 96.19 73 PHE A CA 1
ATOM 585 C C . PHE A 1 73 ? -2.088 7.007 -0.288 1.00 96.19 73 PHE A C 1
ATOM 587 O O . PHE A 1 73 ? -3.258 7.094 0.081 1.00 96.19 73 PHE A O 1
ATOM 594 N N . GLU A 1 74 ? -1.157 7.881 0.089 1.00 93.88 74 GLU A N 1
ATOM 595 C CA . GLU A 1 74 ? -1.446 9.043 0.925 1.00 93.88 74 GLU A CA 1
ATOM 596 C C . GLU A 1 74 ? -1.400 10.319 0.086 1.00 93.88 74 GLU A C 1
ATOM 598 O O . GLU A 1 74 ? -0.337 10.728 -0.387 1.00 93.88 74 GLU A O 1
ATOM 603 N N . ILE A 1 75 ? -2.555 10.966 -0.044 1.00 93.50 75 ILE A N 1
ATOM 604 C CA . ILE A 1 75 ? -2.679 12.293 -0.644 1.00 93.50 75 ILE A CA 1
ATOM 605 C C . ILE A 1 75 ? -2.405 13.325 0.451 1.00 93.50 75 ILE A C 1
ATOM 607 O O . ILE A 1 75 ? -3.080 13.340 1.481 1.00 93.50 75 ILE A O 1
ATOM 611 N N . ARG A 1 76 ? -1.382 14.160 0.251 1.00 89.88 76 ARG A N 1
ATOM 612 C CA . ARG A 1 76 ? -1.012 15.226 1.191 1.00 89.88 76 ARG A CA 1
ATOM 613 C C . ARG A 1 76 ? -1.814 16.492 0.903 1.00 89.88 76 ARG A C 1
ATOM 615 O O . ARG A 1 76 ? -2.123 16.785 -0.246 1.00 89.88 76 ARG A O 1
ATOM 622 N N . GLU A 1 77 ? -2.097 17.261 1.948 1.00 87.69 77 GLU A N 1
ATOM 623 C CA . GLU A 1 77 ? -2.749 18.575 1.861 1.00 87.69 77 GLU A CA 1
ATOM 624 C C . GLU A 1 77 ? -1.719 19.666 1.518 1.00 87.69 77 GLU A C 1
ATOM 626 O O . GLU A 1 77 ? -1.480 20.588 2.293 1.00 87.69 77 GLU A O 1
ATOM 631 N N . THR A 1 78 ? -1.037 19.517 0.385 1.00 92.56 78 THR A N 1
ATOM 632 C CA . THR A 1 78 ? -0.006 20.452 -0.087 1.00 92.56 78 THR A CA 1
ATOM 633 C C . THR A 1 78 ? -0.194 20.722 -1.570 1.00 92.56 78 THR A C 1
ATOM 635 O O . THR A 1 78 ? -0.583 19.813 -2.306 1.00 92.56 78 THR A O 1
ATOM 638 N N . SER A 1 79 ? 0.137 21.932 -2.023 1.00 92.25 79 SER A N 1
ATOM 639 C CA . SER A 1 79 ? 0.193 22.244 -3.453 1.00 92.25 79 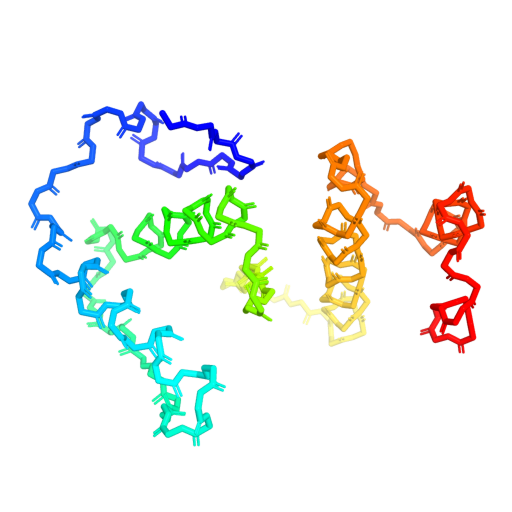SER A CA 1
ATOM 640 C C . SER A 1 79 ? 1.133 21.272 -4.165 1.00 92.25 79 SER A C 1
ATOM 642 O O . SER A 1 79 ? 2.255 21.039 -3.716 1.00 92.25 79 SER A O 1
ATOM 644 N N . GLN A 1 80 ? 0.660 20.677 -5.255 1.00 93.62 80 GLN A N 1
ATOM 645 C CA . GLN A 1 80 ? 1.406 19.697 -6.039 1.00 93.62 80 GLN A CA 1
ATOM 646 C C . GLN A 1 80 ? 0.979 19.789 -7.502 1.00 93.62 80 GLN A C 1
ATOM 648 O O . GLN A 1 80 ? -0.205 19.964 -7.795 1.00 93.62 80 GLN A O 1
ATOM 653 N N . TRP A 1 81 ? 1.939 19.664 -8.416 1.00 96.06 81 TRP A N 1
ATOM 654 C CA . TRP A 1 81 ? 1.656 19.597 -9.844 1.00 96.06 81 TRP A CA 1
ATOM 655 C C . TRP A 1 81 ? 0.980 18.270 -10.184 1.00 96.06 81 TRP A C 1
ATOM 657 O O . TRP A 1 81 ? 1.377 17.210 -9.693 1.00 96.06 81 TRP A O 1
ATOM 667 N N . ILE A 1 82 ? -0.037 18.318 -11.048 1.00 94.56 82 ILE A N 1
ATOM 668 C CA . ILE A 1 82 ? -0.814 17.129 -11.422 1.00 94.56 82 ILE A CA 1
ATOM 669 C C . ILE A 1 82 ? 0.059 16.046 -12.071 1.00 94.56 82 ILE A C 1
ATOM 671 O O . ILE A 1 82 ? -0.137 14.863 -11.802 1.00 94.56 82 ILE A O 1
ATOM 675 N N . AL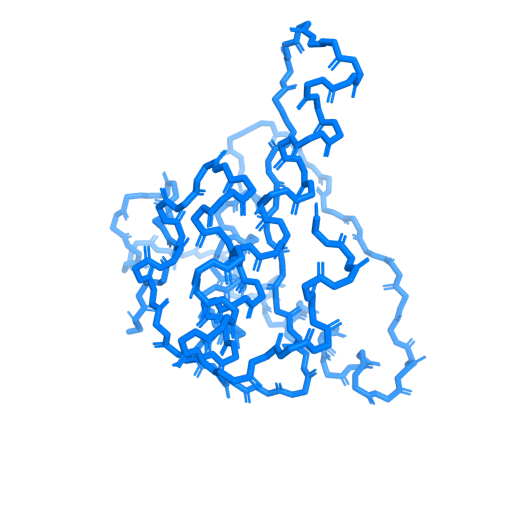A A 1 83 ? 1.065 16.446 -12.854 1.00 96.38 83 ALA A N 1
ATOM 676 C CA . ALA A 1 83 ? 2.012 15.529 -13.484 1.00 96.38 83 ALA A CA 1
ATOM 677 C C . ALA A 1 83 ? 2.856 14.773 -12.443 1.00 96.38 83 ALA A C 1
ATOM 679 O O . ALA A 1 83 ? 2.965 13.547 -12.503 1.00 96.38 83 ALA A O 1
ATOM 680 N N . ASP A 1 84 ? 3.382 15.480 -11.438 1.00 95.00 84 ASP A N 1
ATOM 681 C CA . ASP A 1 84 ? 4.153 14.869 -10.350 1.00 95.00 84 ASP A CA 1
ATOM 682 C C . ASP A 1 84 ? 3.285 13.948 -9.493 1.00 95.00 84 ASP A C 1
ATOM 684 O O . ASP A 1 84 ? 3.714 12.859 -9.101 1.00 95.00 84 ASP A O 1
ATOM 688 N N . PHE A 1 85 ? 2.042 14.360 -9.228 1.00 95.44 85 PHE A N 1
ATOM 689 C CA . PHE A 1 85 ? 1.066 13.536 -8.527 1.00 95.44 85 PHE A CA 1
ATOM 690 C C . PHE A 1 85 ? 0.786 12.236 -9.287 1.00 95.44 85 PHE A C 1
ATOM 692 O O . PHE A 1 85 ? 0.891 11.161 -8.695 1.00 95.44 85 PHE A O 1
ATOM 699 N N . ALA A 1 86 ? 0.476 12.322 -10.584 1.00 95.81 86 ALA A N 1
ATOM 700 C CA . ALA A 1 86 ? 0.174 11.167 -11.425 1.00 95.81 86 ALA A CA 1
ATOM 701 C C . ALA A 1 86 ? 1.360 10.197 -11.485 1.00 95.81 86 ALA A C 1
ATOM 703 O O . ALA A 1 86 ? 1.199 9.006 -11.211 1.00 95.81 86 ALA A O 1
ATOM 704 N N . LYS A 1 87 ? 2.571 10.720 -11.719 1.00 96.00 87 LYS A N 1
ATOM 705 C CA . LYS A 1 87 ? 3.816 9.942 -11.693 1.00 96.00 87 LYS A CA 1
ATOM 706 C C . LYS A 1 87 ? 4.007 9.232 -10.354 1.00 96.00 87 LYS A C 1
ATOM 708 O O . LYS A 1 87 ? 4.257 8.030 -10.311 1.00 96.00 87 LYS A O 1
ATOM 713 N N . LYS A 1 88 ? 3.860 9.952 -9.239 1.00 96.31 88 LYS A N 1
ATOM 714 C CA . LYS A 1 88 ? 4.036 9.388 -7.894 1.00 96.31 88 LYS A CA 1
ATOM 715 C C . LYS A 1 88 ? 2.986 8.330 -7.566 1.00 96.31 88 LYS A C 1
ATOM 717 O O . LYS A 1 88 ? 3.324 7.314 -6.953 1.00 96.31 88 LYS A O 1
ATOM 722 N N . PHE A 1 89 ? 1.733 8.568 -7.942 1.00 96.81 89 PHE A N 1
ATOM 723 C CA . PHE A 1 89 ? 0.636 7.621 -7.777 1.00 96.81 89 PHE A CA 1
ATOM 724 C C . PHE A 1 89 ? 0.929 6.325 -8.530 1.00 96.81 89 PHE A C 1
ATOM 726 O O . PHE A 1 89 ? 0.947 5.258 -7.916 1.00 96.81 89 PHE A O 1
ATOM 733 N N . PHE A 1 90 ? 1.259 6.436 -9.817 1.00 97.12 90 PHE A N 1
ATOM 734 C CA . PHE A 1 90 ? 1.544 5.298 -10.683 1.00 97.12 90 PHE A CA 1
ATOM 735 C C . PHE A 1 90 ? 2.754 4.483 -10.202 1.00 97.12 90 PHE A C 1
ATOM 737 O O . PHE A 1 90 ? 2.643 3.280 -9.973 1.00 97.12 90 PHE A O 1
ATOM 744 N N . ILE A 1 91 ? 3.882 5.140 -9.915 1.00 97.12 91 ILE A N 1
ATOM 745 C CA . ILE A 1 91 ? 5.079 4.477 -9.372 1.00 97.12 91 ILE A CA 1
ATOM 746 C C . ILE A 1 91 ? 4.767 3.777 -8.041 1.00 97.12 91 ILE A C 1
ATOM 748 O O . ILE A 1 91 ? 5.220 2.657 -7.798 1.00 97.12 91 ILE A O 1
ATOM 752 N N . THR A 1 92 ? 3.963 4.408 -7.175 1.00 97.50 92 THR A N 1
ATOM 753 C CA . THR A 1 92 ? 3.565 3.803 -5.896 1.00 97.50 92 THR A CA 1
ATOM 754 C C . THR A 1 92 ? 2.674 2.581 -6.094 1.00 97.50 92 THR A C 1
ATOM 756 O O . THR A 1 92 ? 2.825 1.608 -5.356 1.00 97.50 92 THR A O 1
ATOM 759 N N . PHE A 1 93 ? 1.777 2.614 -7.077 1.00 97.19 93 PHE A N 1
ATOM 760 C CA . PHE A 1 93 ? 0.929 1.484 -7.428 1.00 97.19 93 PHE A CA 1
ATOM 761 C C . PHE A 1 93 ? 1.768 0.298 -7.908 1.00 97.19 93 PHE A C 1
ATOM 763 O O . PHE A 1 93 ? 1.729 -0.765 -7.287 1.00 97.19 93 PHE A O 1
ATOM 770 N N . ILE A 1 94 ? 2.607 0.503 -8.927 1.00 97.31 94 ILE A N 1
ATOM 771 C CA . ILE A 1 94 ? 3.423 -0.565 -9.515 1.00 97.31 94 ILE A CA 1
ATOM 772 C C . ILE A 1 94 ? 4.375 -1.170 -8.484 1.00 97.31 94 ILE A C 1
ATOM 774 O O . ILE A 1 94 ? 4.433 -2.388 -8.346 1.00 97.31 94 ILE A O 1
ATOM 778 N N . ARG A 1 95 ? 5.081 -0.358 -7.688 1.00 96.06 95 ARG A N 1
ATOM 779 C CA . ARG A 1 95 ? 6.020 -0.899 -6.691 1.00 96.06 95 ARG A CA 1
ATOM 780 C C . ARG A 1 95 ? 5.324 -1.695 -5.584 1.00 96.06 95 ARG A C 1
ATOM 782 O O . ARG A 1 95 ? 5.890 -2.665 -5.086 1.00 96.06 95 ARG A O 1
ATOM 789 N N . GLN A 1 96 ? 4.108 -1.297 -5.187 1.00 97.31 96 GLN A N 1
ATOM 790 C CA . GLN A 1 96 ? 3.333 -2.050 -4.200 1.00 97.31 96 GLN A CA 1
ATOM 791 C C . GLN A 1 96 ? 2.786 -3.349 -4.785 1.00 97.31 96 GLN A C 1
ATOM 793 O O . GLN A 1 96 ? 2.836 -4.378 -4.113 1.00 97.31 96 GLN A O 1
ATOM 798 N N . TYR A 1 97 ? 2.335 -3.314 -6.038 1.00 96.50 97 TYR A N 1
ATOM 799 C CA . TYR A 1 97 ? 1.914 -4.496 -6.777 1.00 96.50 97 TYR A CA 1
ATOM 800 C C . TYR A 1 97 ? 3.062 -5.500 -6.942 1.00 96.50 97 TYR A C 1
ATOM 802 O O . TYR A 1 97 ? 2.909 -6.665 -6.577 1.00 96.50 97 TYR A O 1
ATOM 810 N N . LEU A 1 98 ? 4.234 -5.038 -7.396 1.00 96.50 98 LEU A N 1
ATOM 811 C CA . LEU A 1 98 ? 5.451 -5.846 -7.506 1.00 96.50 98 LEU A CA 1
ATOM 812 C C . LEU A 1 98 ? 5.799 -6.490 -6.165 1.00 96.50 98 LEU A C 1
ATOM 814 O O . LEU A 1 98 ? 5.977 -7.705 -6.100 1.00 96.50 98 LEU A O 1
ATOM 818 N N . ALA A 1 99 ? 5.836 -5.706 -5.083 1.00 96.38 99 ALA A N 1
ATOM 819 C CA . ALA A 1 99 ? 6.127 -6.217 -3.745 1.00 96.38 99 ALA A CA 1
ATOM 820 C C . ALA A 1 99 ? 5.108 -7.271 -3.287 1.00 96.38 99 ALA A C 1
ATOM 822 O O . ALA A 1 99 ? 5.488 -8.266 -2.671 1.00 96.38 99 ALA A O 1
ATOM 823 N N . PHE A 1 100 ? 3.821 -7.070 -3.585 1.00 96.81 100 PHE A N 1
ATOM 824 C CA . PHE A 1 100 ? 2.770 -8.019 -3.230 1.00 96.81 100 PHE A CA 1
ATOM 825 C C . PHE A 1 100 ? 2.895 -9.328 -4.014 1.00 96.81 100 PHE A C 1
ATOM 827 O O . PHE A 1 100 ? 2.828 -10.396 -3.411 1.00 96.81 100 PHE A O 1
ATOM 834 N N . LYS A 1 101 ? 3.112 -9.263 -5.334 1.00 95.88 101 LYS A N 1
ATOM 835 C CA . LYS A 1 101 ? 3.188 -10.449 -6.201 1.00 95.88 101 LYS A CA 1
ATOM 836 C C . LYS A 1 101 ? 4.469 -11.260 -6.013 1.00 95.88 101 LYS A C 1
ATOM 838 O O . LYS A 1 101 ? 4.393 -12.478 -5.935 1.00 95.88 101 LYS A O 1
ATOM 843 N N . SER A 1 102 ? 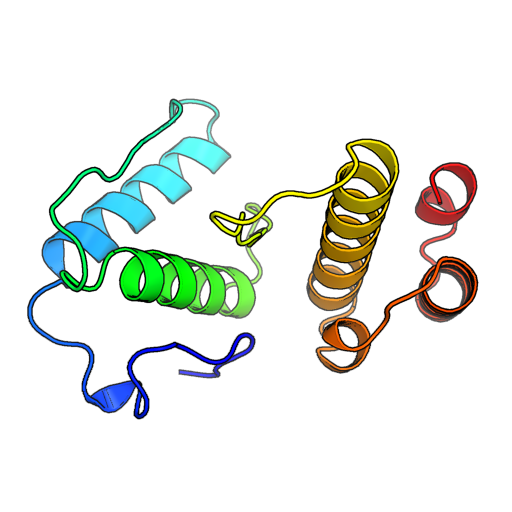5.616 -10.598 -5.878 1.00 95.25 102 SER A N 1
ATOM 844 C CA . SER A 1 102 ? 6.917 -11.252 -5.631 1.00 95.25 102 SER A CA 1
ATOM 845 C C . SER A 1 102 ? 7.165 -11.614 -4.164 1.00 95.25 102 SER A C 1
ATOM 847 O O . SER A 1 102 ? 8.163 -12.248 -3.835 1.00 95.25 102 SER A O 1
ATOM 849 N N . ARG A 1 103 ? 6.301 -11.154 -3.247 1.00 94.50 103 ARG A N 1
ATOM 850 C CA . ARG A 1 103 ? 6.501 -11.233 -1.787 1.00 94.50 103 ARG A CA 1
ATOM 851 C C . ARG A 1 103 ? 7.779 -10.540 -1.294 1.00 94.50 103 ARG A C 1
ATOM 853 O O . ARG A 1 103 ? 8.227 -10.792 -0.176 1.00 94.50 103 ARG A O 1
ATOM 860 N N . ASN A 1 104 ? 8.333 -9.618 -2.080 1.00 94.75 104 ASN A N 1
ATOM 861 C CA . ASN A 1 104 ? 9.559 -8.906 -1.755 1.00 94.75 104 ASN A CA 1
ATOM 862 C C . ASN A 1 104 ? 9.292 -7.435 -1.393 1.00 94.75 104 ASN A C 1
ATOM 864 O O . ASN A 1 104 ? 9.133 -6.563 -2.247 1.00 94.75 104 ASN A O 1
ATOM 868 N N . VAL A 1 105 ? 9.316 -7.134 -0.091 1.00 94.25 105 VAL A N 1
ATOM 869 C CA . VAL A 1 105 ? 9.085 -5.775 0.439 1.00 94.25 105 VAL A CA 1
ATOM 870 C C . VAL A 1 105 ? 10.147 -4.754 0.042 1.00 94.25 105 VAL A C 1
ATOM 872 O O . VAL A 1 105 ? 9.913 -3.552 0.177 1.00 94.25 105 VAL A O 1
ATOM 875 N N . SER A 1 106 ? 11.315 -5.192 -0.441 1.00 94.50 106 SER A N 1
ATOM 876 C CA . SER A 1 106 ? 12.375 -4.265 -0.853 1.00 94.50 106 SER A CA 1
ATOM 877 C C . SER A 1 106 ? 11.931 -3.350 -1.999 1.00 94.50 106 SER A C 1
ATOM 879 O O . SER A 1 106 ? 12.362 -2.195 -2.047 1.00 94.50 106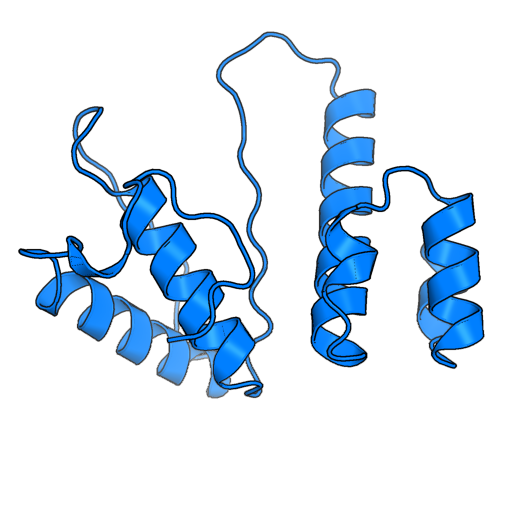 SER A O 1
ATOM 881 N N . TYR A 1 107 ? 10.990 -3.801 -2.838 1.00 95.56 107 TYR A N 1
ATOM 882 C CA . TYR A 1 107 ? 10.451 -3.019 -3.950 1.00 95.56 107 TYR A CA 1
ATOM 883 C C . TYR A 1 107 ? 9.664 -1.784 -3.509 1.00 95.56 107 TYR A C 1
ATOM 885 O O . TYR A 1 107 ? 9.585 -0.818 -4.263 1.00 95.56 107 TYR A O 1
ATOM 893 N N . PHE A 1 108 ? 9.192 -1.706 -2.259 1.00 94.25 108 PHE A N 1
ATOM 894 C CA . PHE A 1 108 ? 8.579 -0.474 -1.743 1.00 94.25 108 PHE A CA 1
ATOM 895 C C . PHE A 1 108 ? 9.511 0.744 -1.779 1.00 94.25 108 PHE A C 1
ATOM 897 O O . PHE A 1 108 ? 9.022 1.871 -1.734 1.00 94.25 108 PHE A O 1
ATOM 904 N N . LYS A 1 109 ? 10.831 0.539 -1.858 1.00 93.88 109 LYS A N 1
ATOM 905 C CA . LYS A 1 109 ? 11.829 1.614 -1.920 1.00 93.88 109 LYS A CA 1
ATOM 906 C C . LYS A 1 109 ? 12.031 2.183 -3.324 1.00 93.88 109 LYS A C 1
ATOM 908 O O . LYS A 1 109 ? 12.801 3.120 -3.470 1.00 93.88 109 LYS A O 1
ATOM 913 N N . PHE A 1 110 ? 11.402 1.611 -4.349 1.00 95.06 110 PHE A N 1
ATOM 914 C CA . PHE A 1 110 ? 11.627 2.040 -5.727 1.00 95.06 110 PHE A CA 1
ATOM 915 C C . PHE A 1 110 ? 10.871 3.339 -6.007 1.00 95.06 110 PHE A C 1
ATOM 917 O O . PHE A 1 110 ? 9.748 3.531 -5.527 1.00 95.06 110 PHE A O 1
ATOM 924 N N . GLU A 1 111 ? 11.503 4.241 -6.757 1.00 93.94 111 GLU A N 1
ATOM 925 C CA . GLU A 1 111 ? 11.013 5.614 -6.956 1.00 93.94 111 GLU A CA 1
ATOM 926 C C . GLU A 1 111 ? 11.017 6.069 -8.419 1.00 93.94 111 GLU A C 1
ATOM 928 O O . GLU A 1 111 ? 10.515 7.150 -8.721 1.00 93.94 111 GLU A O 1
ATOM 933 N N . ASN A 1 112 ? 11.550 5.264 -9.341 1.00 94.88 112 ASN A N 1
ATOM 934 C CA . ASN A 1 112 ? 11.626 5.604 -10.760 1.00 94.88 112 ASN A CA 1
ATOM 935 C C . ASN A 1 112 ? 11.284 4.415 -11.669 1.00 94.88 112 ASN A C 1
ATOM 937 O O . ASN A 1 112 ? 11.387 3.260 -11.264 1.00 94.88 112 ASN A O 1
ATOM 941 N N . TYR A 1 113 ? 10.900 4.717 -12.910 1.00 96.06 113 TYR A N 1
ATOM 942 C CA . TYR A 1 113 ? 10.473 3.734 -13.911 1.00 96.06 113 TYR A CA 1
ATOM 943 C C . TYR A 1 113 ? 11.539 2.672 -14.199 1.00 96.06 113 TYR A C 1
ATOM 945 O O . TYR A 1 113 ? 11.233 1.485 -14.226 1.00 96.06 113 TYR A O 1
ATOM 953 N N . HIS A 1 114 ? 12.806 3.074 -14.319 1.00 96.44 114 HIS A N 1
ATOM 954 C CA . HIS A 1 114 ? 13.908 2.158 -14.613 1.00 96.44 114 HIS A CA 1
ATOM 955 C C . HIS A 1 114 ? 14.051 1.052 -13.554 1.00 96.44 114 HIS A C 1
ATOM 957 O O . HIS A 1 114 ? 14.161 -0.124 -13.897 1.00 96.44 114 HIS A O 1
ATOM 963 N N . GLN A 1 115 ? 13.979 1.405 -12.267 1.00 96.44 115 GLN A N 1
ATOM 964 C CA . GLN A 1 115 ? 13.980 0.429 -11.175 1.00 96.44 115 GLN A CA 1
ATOM 965 C C . GLN A 1 115 ? 12.785 -0.532 -11.269 1.00 96.44 115 GLN A C 1
ATOM 967 O O . GLN A 1 115 ? 12.953 -1.736 -11.081 1.00 96.44 115 GLN A O 1
ATOM 972 N N . LEU A 1 116 ? 11.586 -0.026 -11.582 1.00 96.50 116 LEU A N 1
ATOM 973 C CA . LEU A 1 116 ? 10.382 -0.858 -11.708 1.00 96.50 116 LEU A CA 1
ATOM 974 C C . LEU A 1 116 ? 10.488 -1.838 -12.878 1.00 96.50 116 LEU A C 1
ATOM 976 O O . LEU A 1 116 ? 10.177 -3.010 -12.696 1.00 96.50 116 LEU A O 1
ATOM 980 N N . ILE A 1 117 ? 10.987 -1.390 -14.034 1.00 97.00 117 ILE A N 1
ATOM 981 C CA . ILE A 1 117 ? 11.217 -2.243 -15.209 1.00 97.00 117 ILE A CA 1
ATOM 982 C C . ILE A 1 117 ? 12.227 -3.344 -14.873 1.00 97.00 117 ILE A C 1
ATOM 984 O O . ILE A 1 117 ? 12.007 -4.508 -15.199 1.00 97.00 117 ILE A O 1
ATOM 988 N N . GLN A 1 118 ? 13.321 -3.009 -14.183 1.00 96.00 118 GLN A N 1
ATOM 989 C CA . GLN A 1 118 ? 14.310 -4.002 -13.761 1.00 96.00 118 GLN A CA 1
ATOM 990 C C . GLN A 1 118 ? 13.729 -5.032 -12.786 1.00 96.00 118 GLN A C 1
ATOM 992 O O . GLN A 1 118 ? 13.992 -6.224 -12.942 1.00 96.00 118 GLN A O 1
ATOM 997 N N . ALA A 1 119 ? 12.923 -4.605 -11.807 1.00 95.94 119 ALA A N 1
ATOM 998 C CA . ALA A 1 119 ? 12.230 -5.538 -10.919 1.00 95.94 119 ALA A CA 1
ATOM 999 C C . ALA A 1 119 ? 11.218 -6.406 -11.672 1.00 95.94 119 ALA A C 1
ATOM 1001 O O . ALA A 1 119 ? 11.179 -7.609 -11.439 1.00 95.94 119 ALA A O 1
ATOM 1002 N N . ALA A 1 120 ? 10.442 -5.830 -12.592 1.00 96.50 120 ALA A N 1
ATOM 1003 C CA . ALA A 1 120 ? 9.490 -6.580 -13.403 1.00 96.50 120 ALA A CA 1
ATOM 1004 C C . ALA A 1 120 ? 10.196 -7.664 -14.231 1.00 96.50 120 ALA A C 1
ATOM 1006 O O . ALA A 1 120 ? 9.775 -8.815 -14.194 1.00 96.50 120 ALA A O 1
ATOM 1007 N N . LYS A 1 121 ? 11.322 -7.338 -14.882 1.00 95.94 121 LYS A N 1
ATOM 1008 C CA . LYS A 1 121 ? 12.159 -8.322 -15.593 1.00 95.94 121 LYS A CA 1
ATOM 1009 C C . LYS A 1 121 ? 12.690 -9.408 -14.659 1.00 95.94 121 LYS A C 1
ATOM 1011 O O . LYS A 1 121 ? 12.593 -10.585 -14.973 1.00 95.94 121 LYS A O 1
ATOM 1016 N N . LYS A 1 122 ? 13.222 -9.022 -13.496 1.00 96.12 122 LYS A N 1
ATOM 1017 C CA . LYS A 1 122 ? 13.785 -9.960 -12.514 1.00 96.12 122 LYS A CA 1
ATOM 1018 C C . LYS A 1 122 ? 12.753 -10.968 -11.993 1.00 96.12 122 LYS A C 1
ATOM 1020 O O . LYS A 1 122 ? 13.102 -12.115 -11.747 1.00 96.12 122 LYS A O 1
ATOM 1025 N N . GLU A 1 123 ? 11.513 -10.531 -11.802 1.00 95.38 123 GLU A N 1
ATOM 1026 C CA . GLU A 1 123 ? 10.411 -11.356 -11.289 1.00 95.38 123 GLU A CA 1
ATOM 1027 C C . GLU A 1 123 ? 9.596 -12.035 -12.411 1.00 95.38 123 GLU A C 1
ATOM 1029 O O . GLU A 1 123 ? 8.564 -12.641 -12.134 1.00 95.38 123 GLU A O 1
ATOM 1034 N N . ASN A 1 124 ? 10.039 -11.944 -13.675 1.00 94.81 124 ASN A N 1
ATOM 1035 C CA . ASN A 1 124 ? 9.346 -12.455 -14.868 1.00 94.81 124 ASN A CA 1
ATOM 1036 C C . ASN A 1 124 ? 7.918 -11.895 -15.058 1.00 94.81 124 ASN A C 1
ATOM 1038 O O . ASN A 1 124 ? 7.012 -12.578 -15.534 1.00 94.81 124 ASN A O 1
ATOM 1042 N N . PHE A 1 125 ? 7.697 -10.630 -14.696 1.00 94.69 125 PHE A N 1
ATOM 1043 C CA . PHE A 1 125 ? 6.443 -9.902 -14.914 1.00 94.69 125 PHE A CA 1
ATOM 1044 C C . PHE A 1 125 ? 6.514 -9.023 -16.166 1.00 94.69 125 PHE A C 1
ATOM 1046 O O . PHE A 1 125 ? 6.297 -7.814 -16.103 1.00 94.69 125 PHE A O 1
ATOM 1053 N N . GLU A 1 126 ? 6.819 -9.630 -17.314 1.00 92.56 126 GLU A N 1
ATOM 1054 C CA . GLU A 1 126 ? 6.993 -8.910 -18.585 1.00 92.56 126 GLU A CA 1
ATOM 1055 C C . GLU A 1 126 ? 5.740 -8.134 -19.004 1.00 92.56 126 GLU A C 1
ATOM 1057 O O . GLU A 1 126 ? 5.855 -7.011 -19.483 1.00 92.56 126 GLU A O 1
ATOM 1062 N N . TYR A 1 127 ? 4.551 -8.654 -18.682 1.00 92.88 127 TYR A N 1
ATOM 1063 C CA . TYR A 1 127 ? 3.268 -7.983 -18.924 1.00 92.88 127 TYR A CA 1
ATOM 1064 C C . TYR A 1 127 ? 3.133 -6.609 -18.244 1.00 92.88 127 TYR A C 1
ATOM 1066 O O . TYR A 1 127 ? 2.257 -5.833 -18.607 1.00 92.88 127 TYR A O 1
ATOM 1074 N N . LEU A 1 128 ? 3.946 -6.299 -17.225 1.00 92.88 128 LEU A N 1
ATOM 1075 C CA . LEU A 1 128 ? 3.946 -4.972 -16.607 1.00 92.88 128 LEU A CA 1
ATOM 1076 C C . LEU A 1 128 ? 4.786 -3.964 -17.388 1.00 92.88 128 LEU A C 1
ATOM 1078 O O . LEU A 1 128 ? 4.544 -2.771 -17.256 1.00 92.88 128 LEU A O 1
ATOM 1082 N N . ILE A 1 129 ? 5.787 -4.419 -18.145 1.00 92.69 129 ILE A N 1
ATOM 1083 C CA . ILE A 1 129 ? 6.796 -3.546 -18.754 1.00 92.69 129 ILE A CA 1
ATOM 1084 C C . ILE A 1 129 ? 6.152 -2.619 -19.784 1.00 92.69 129 ILE A C 1
ATOM 1086 O O . ILE A 1 129 ? 6.455 -1.433 -19.781 1.00 92.69 129 ILE A O 1
ATOM 1090 N N . ASP A 1 130 ? 5.207 -3.123 -20.576 1.00 91.19 130 ASP A N 1
ATOM 1091 C CA . ASP A 1 130 ? 4.493 -2.339 -21.596 1.00 91.19 130 ASP A CA 1
ATOM 1092 C C . ASP A 1 130 ? 3.602 -1.233 -21.005 1.00 91.19 130 ASP A C 1
ATOM 1094 O O . ASP A 1 130 ? 3.112 -0.358 -21.720 1.00 91.19 130 ASP A O 1
ATOM 1098 N N . HIS A 1 131 ? 3.370 -1.271 -19.691 1.00 89.44 131 HIS A N 1
ATOM 1099 C CA . HIS A 1 131 ? 2.541 -0.311 -18.975 1.00 89.44 131 HIS A CA 1
ATOM 1100 C C . HIS A 1 131 ? 3.344 0.682 -18.123 1.00 89.44 131 HIS A C 1
ATOM 1102 O O . HIS A 1 131 ? 2.726 1.592 -17.572 1.00 89.44 131 HIS A O 1
ATOM 1108 N N . ILE A 1 132 ? 4.669 0.510 -17.983 1.00 87.69 132 ILE A N 1
ATOM 1109 C CA . ILE A 1 132 ? 5.565 1.333 -17.141 1.00 87.69 132 ILE A CA 1
ATOM 1110 C C . ILE A 1 132 ? 6.325 2.350 -17.989 1.00 87.69 132 ILE A C 1
ATOM 1112 O O . ILE A 1 132 ? 6.338 3.530 -17.568 1.00 87.69 132 ILE A O 1
#

Secondary structure (DSSP, 8-state):
---SS--TTSSGGG--S-HHHHHHHHHHHHHHHTT-PPP------TTSSHHHHHHHHHHHHHHHT-SS--------SS---HHHHHHHHHHHHHHHHHHHHH--GGGGG--SHHHHHHHHHHTT-GGGGGG-